Protein AF-A0A7C5TEC7-F1 (afdb_monomer)

Sequence (150 aa):
MAESILNLLLRRVKDVAAQNYIGIKTLFYAEVMDGYLMELANTTRVAAGSEHLIAFAIEHVAGKGMHGEQVGLGTIISAYLQNRDWRMVREALETVGAPTTADELGLSKEELIKALQIAHQMRNWYTILGDRGLSVGKAERLLRYTKIIG

Nearest PDB structures (foldseek):
  5fb3-assembly1_E  TM=8.834E-01  e=1.299E-08  Pyrobaculum calidifontis JCM 11548
  4rfl-assembly2_D  TM=8.929E-01  e=2.235E-08  Methanocaldococcus jannaschii DSM 2661
  4rfl-assembly1_B  TM=8.943E-01  e=2.348E-08  Methanocaldococcus jannaschii DSM 2661
  5fb3-assembly1_B  TM=8.834E-01  e=2.467E-08  Pyrobaculum calidifontis JCM 11548
  5fb3-assembly1_D  TM=8.919E-01  e=3.316E-08  Pyrobaculum calidifontis JCM 11548

pLDDT: mean 96.79, std 2.65, range [82.31, 98.75]

Solvent-accessible surface area (backbone atoms only — not comparable to full-atom values): 8034 Å² total; per-residue (Å²): 108,71,69,60,45,51,55,48,48,64,76,36,38,68,37,41,46,65,64,34,75,68,12,50,52,50,52,53,50,44,53,55,50,48,55,50,50,24,61,75,64,74,39,62,66,84,83,43,57,54,18,47,26,32,20,55,20,37,48,72,67,70,61,58,68,52,70,70,43,37,27,49,43,20,40,33,54,42,25,48,77,67,75,44,72,24,63,60,53,44,54,55,34,52,63,51,69,42,47,63,34,37,66,74,40,71,40,52,72,67,51,52,40,52,12,48,39,46,13,43,70,72,49,103,57,95,42,94,49,46,94,78,32,42,53,68,72,54,39,52,52,49,34,43,77,70,54,29,42,133

Foldseek 3Di:
DLVVLVVLCLVCLLVLLVVHPSNVVSVVVNVVVLVVVCVVVVHNVVVDALLQLLLLLLCVQPVFADSVLSSLLSQLLQCVLVVHPSVSSVVSCVSSVRDNACVSRVHDPVSSLRSQQCSCVSDVDDHSLHDRGDDSVRSSVSCVVSVNDD

Structure (mmCIF, N/CA/C/O backbone):
data_AF-A0A7C5TEC7-F1
#
_entry.id   AF-A0A7C5TEC7-F1
#
loop_
_atom_site.group_PDB
_atom_site.id
_atom_site.type_symbol
_atom_site.label_atom_id
_atom_site.label_alt_id
_atom_site.label_comp_id
_atom_site.label_asym_id
_atom_site.label_entity_id
_atom_site.label_seq_id
_atom_site.pdbx_PDB_ins_code
_atom_site.Cartn_x
_atom_site.Cartn_y
_atom_site.Cartn_z
_atom_site.occupancy
_atom_site.B_iso_or_equiv
_atom_site.auth_seq_id
_atom_site.auth_comp_id
_atom_site.auth_asym_id
_atom_site.auth_atom_id
_atom_site.pdbx_PDB_model_num
ATOM 1 N N . MET A 1 1 ? 15.093 10.775 -9.547 1.00 82.31 1 MET A N 1
ATOM 2 C CA . MET A 1 1 ? 15.569 9.377 -9.645 1.00 82.31 1 MET A CA 1
ATOM 3 C C . MET A 1 1 ? 14.467 8.398 -9.250 1.00 82.31 1 MET A C 1
ATOM 5 O O . MET A 1 1 ? 14.027 7.680 -10.133 1.00 82.31 1 MET A O 1
ATOM 9 N N . ALA A 1 2 ? 13.946 8.435 -8.014 1.00 86.50 2 ALA A N 1
ATOM 10 C CA . ALA A 1 2 ? 12.798 7.613 -7.584 1.00 86.50 2 ALA A CA 1
ATOM 11 C C . ALA A 1 2 ? 11.589 7.688 -8.543 1.00 86.50 2 ALA A C 1
ATOM 13 O O . ALA A 1 2 ? 11.127 6.671 -9.047 1.00 86.50 2 ALA A O 1
ATOM 14 N N . GLU A 1 3 ? 11.150 8.898 -8.906 1.00 91.25 3 GLU A N 1
ATOM 15 C CA . GLU A 1 3 ? 10.049 9.092 -9.866 1.00 91.25 3 GLU A CA 1
ATOM 16 C C . GLU A 1 3 ? 10.343 8.490 -11.252 1.00 91.25 3 GLU A C 1
ATOM 18 O O . GLU A 1 3 ? 9.468 7.928 -11.904 1.00 91.25 3 GLU A O 1
ATOM 23 N N . SER A 1 4 ? 11.595 8.552 -11.710 1.00 93.31 4 SER A N 1
ATOM 24 C CA . SER A 1 4 ? 12.001 7.969 -12.991 1.00 93.31 4 SER A CA 1
ATOM 25 C C . SER A 1 4 ? 11.899 6.440 -12.978 1.00 93.31 4 SER A C 1
ATOM 27 O O . SER A 1 4 ? 11.507 5.856 -13.989 1.00 93.31 4 SER A O 1
ATOM 29 N N . ILE A 1 5 ? 12.221 5.810 -11.842 1.00 94.12 5 ILE A N 1
ATOM 30 C CA . ILE A 1 5 ? 12.116 4.360 -11.625 1.00 94.12 5 ILE A CA 1
ATOM 31 C C . ILE A 1 5 ? 10.644 3.947 -11.563 1.00 94.12 5 ILE A C 1
ATOM 33 O O . ILE A 1 5 ? 10.245 3.030 -12.279 1.00 94.12 5 ILE A O 1
ATOM 37 N N . LEU A 1 6 ? 9.816 4.681 -10.814 1.00 93.94 6 LEU A N 1
ATOM 38 C CA . LEU A 1 6 ? 8.366 4.472 -10.790 1.00 93.94 6 LEU A CA 1
ATOM 39 C C . LEU A 1 6 ? 7.767 4.563 -12.202 1.00 93.94 6 LEU A C 1
ATOM 41 O O . LEU A 1 6 ? 7.061 3.663 -12.646 1.00 93.94 6 LEU A O 1
ATOM 45 N N . ASN A 1 7 ? 8.118 5.604 -12.959 1.00 96.19 7 ASN A N 1
ATOM 46 C CA . ASN A 1 7 ? 7.654 5.771 -14.335 1.00 96.19 7 ASN A CA 1
ATOM 47 C C . ASN A 1 7 ? 8.136 4.652 -15.271 1.00 96.19 7 ASN A C 1
ATOM 49 O O . ASN A 1 7 ? 7.497 4.392 -16.291 1.00 96.19 7 ASN A O 1
ATOM 53 N N . LEU A 1 8 ? 9.278 4.018 -14.995 1.00 96.75 8 LEU A N 1
ATOM 54 C CA . LEU A 1 8 ? 9.737 2.849 -15.747 1.00 96.75 8 LEU A CA 1
ATOM 55 C C . LEU A 1 8 ? 8.902 1.608 -15.401 1.00 96.75 8 LEU A C 1
ATOM 57 O O . LEU A 1 8 ? 8.485 0.906 -16.322 1.00 96.75 8 LEU A O 1
ATOM 61 N N . LEU A 1 9 ? 8.632 1.376 -14.111 1.00 96.38 9 LEU A N 1
ATOM 62 C CA . LEU A 1 9 ? 7.770 0.288 -13.639 1.00 96.38 9 LEU A CA 1
ATOM 63 C C . LEU A 1 9 ? 6.368 0.397 -14.242 1.00 96.38 9 LEU A C 1
ATOM 65 O O . LEU A 1 9 ? 5.899 -0.559 -14.850 1.00 96.38 9 LEU A O 1
ATOM 69 N N . LEU A 1 10 ? 5.746 1.578 -14.182 1.00 96.62 10 LEU A N 1
ATOM 70 C CA . LEU A 1 10 ? 4.414 1.812 -14.751 1.00 96.62 10 LEU A CA 1
ATOM 71 C C . LEU A 1 10 ? 4.386 1.597 -16.270 1.00 96.62 10 LEU A C 1
ATOM 73 O O . LEU A 1 10 ? 3.489 0.938 -16.789 1.00 96.62 10 LEU A O 1
ATOM 77 N N . ARG A 1 11 ? 5.406 2.073 -16.999 1.00 97.62 11 ARG A N 1
ATOM 78 C CA . ARG A 1 11 ? 5.521 1.836 -18.452 1.00 97.62 11 ARG A CA 1
ATOM 79 C C . ARG A 1 11 ? 5.675 0.359 -18.817 1.00 97.62 11 ARG A C 1
ATOM 81 O O . ARG A 1 11 ? 5.326 -0.016 -19.932 1.00 97.62 11 ARG A O 1
ATOM 88 N N . ARG A 1 12 ? 6.203 -0.460 -17.905 1.00 97.94 12 ARG A N 1
ATOM 89 C CA . ARG A 1 12 ? 6.464 -1.895 -18.096 1.00 97.94 12 ARG A CA 1
ATOM 90 C C . ARG A 1 12 ? 5.567 -2.782 -17.237 1.00 97.94 12 ARG A C 1
ATOM 92 O O . ARG A 1 12 ? 5.855 -3.963 -17.085 1.00 97.94 12 ARG A O 1
ATOM 99 N N . VAL A 1 13 ? 4.463 -2.255 -16.708 1.00 97.56 13 VAL A N 1
ATOM 100 C CA . VAL A 1 13 ? 3.596 -2.991 -15.772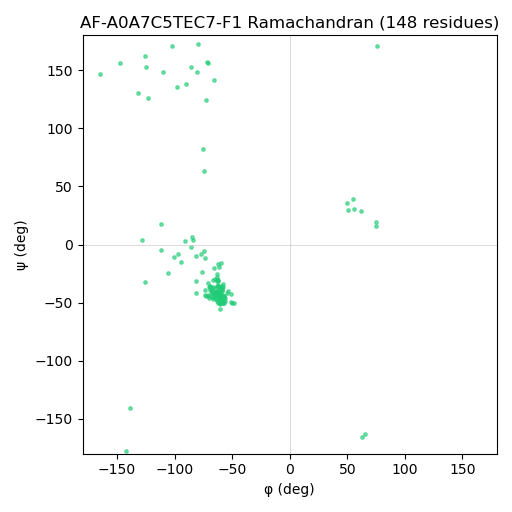 1.00 97.56 13 VAL A CA 1
ATOM 101 C C . VAL A 1 13 ? 3.072 -4.301 -16.373 1.00 97.56 13 VAL A C 1
ATOM 103 O O . VAL A 1 13 ? 3.001 -5.309 -15.683 1.00 97.56 13 VAL A O 1
ATOM 106 N N . LYS A 1 14 ? 2.810 -4.333 -17.688 1.00 98.06 14 LYS A N 1
ATOM 107 C CA . LYS A 1 14 ? 2.404 -5.554 -18.404 1.00 98.06 14 LYS A CA 1
ATOM 108 C C . LYS A 1 14 ? 3.531 -6.582 -18.520 1.00 98.06 14 LYS A C 1
ATOM 110 O O . LYS A 1 14 ? 3.264 -7.774 -18.434 1.00 98.06 14 LYS A O 1
ATOM 115 N N . ASP A 1 15 ? 4.776 -6.140 -18.692 1.00 98.50 15 ASP A N 1
ATOM 116 C CA . ASP A 1 15 ? 5.939 -7.035 -18.689 1.00 98.50 15 ASP A CA 1
ATOM 117 C C . ASP A 1 15 ? 6.181 -7.617 -17.295 1.00 98.50 15 ASP A C 1
ATOM 119 O O . ASP A 1 15 ? 6.505 -8.797 -17.164 1.00 98.50 15 ASP A O 1
ATOM 123 N N . VAL A 1 16 ? 5.998 -6.786 -16.260 1.00 97.88 16 VAL A N 1
ATOM 124 C CA . VAL A 1 16 ? 6.056 -7.194 -14.851 1.00 97.88 16 VAL A CA 1
ATOM 125 C C . VAL A 1 16 ? 4.981 -8.240 -14.559 1.00 97.88 16 VAL A C 1
ATOM 127 O O . VAL A 1 16 ? 5.313 -9.317 -14.071 1.00 97.88 16 VAL A O 1
ATOM 130 N N . ALA A 1 17 ? 3.728 -7.971 -14.935 1.00 97.75 17 ALA A N 1
ATOM 131 C CA . ALA A 1 17 ? 2.611 -8.902 -14.782 1.00 97.75 17 ALA A CA 1
ATOM 132 C C . ALA A 1 17 ? 2.843 -10.226 -15.530 1.00 97.75 17 ALA A C 1
ATOM 134 O O . ALA A 1 17 ? 2.548 -11.297 -15.011 1.00 97.75 17 ALA A O 1
ATOM 135 N N . ALA A 1 18 ? 3.424 -10.169 -16.732 1.00 97.94 18 ALA A N 1
ATOM 136 C CA . ALA A 1 18 ? 3.756 -11.352 -17.523 1.00 97.94 18 ALA A CA 1
ATOM 137 C C . ALA A 1 18 ? 4.974 -12.131 -16.995 1.00 97.94 18 ALA A C 1
ATOM 139 O O . ALA A 1 18 ? 5.306 -13.172 -17.562 1.00 97.94 18 ALA A O 1
ATOM 140 N N . GLN A 1 19 ? 5.675 -11.615 -15.975 1.00 97.38 19 GLN A N 1
ATOM 141 C CA . GLN A 1 19 ? 6.889 -12.206 -15.399 1.00 97.38 19 GLN A CA 1
ATOM 142 C C . GLN A 1 19 ? 7.950 -12.553 -16.456 1.00 97.38 19 GLN A C 1
ATOM 144 O O . GLN A 1 19 ? 8.738 -13.488 -16.310 1.00 97.38 19 GLN A O 1
ATOM 149 N N . ASN A 1 20 ? 7.976 -11.797 -17.554 1.00 98.44 20 ASN A N 1
ATOM 150 C CA . ASN A 1 20 ? 8.919 -12.032 -18.634 1.00 98.44 20 ASN A CA 1
ATOM 151 C C . ASN A 1 20 ? 10.296 -11.437 -18.278 1.00 98.44 20 ASN A C 1
ATOM 153 O O . ASN A 1 20 ? 10.458 -10.721 -17.286 1.00 98.44 20 ASN A O 1
ATOM 157 N N . TYR A 1 21 ? 11.308 -11.698 -19.109 1.00 98.44 21 TYR A N 1
ATOM 158 C CA . TYR A 1 21 ? 12.664 -11.188 -18.874 1.00 98.44 21 TYR A CA 1
ATOM 159 C C . TYR A 1 21 ? 12.711 -9.662 -18.673 1.00 98.44 21 TYR A C 1
ATOM 161 O O . TYR A 1 21 ? 13.444 -9.178 -17.811 1.00 98.44 21 TYR A O 1
ATOM 169 N N . ILE A 1 22 ? 11.924 -8.896 -19.439 1.00 98.38 22 ILE A N 1
ATOM 170 C CA . ILE A 1 22 ? 11.860 -7.434 -19.319 1.00 98.38 22 ILE A CA 1
ATOM 171 C C . ILE A 1 22 ? 11.258 -7.043 -17.967 1.00 98.38 22 ILE A C 1
ATOM 173 O O . ILE A 1 22 ? 11.811 -6.166 -17.301 1.00 98.38 22 ILE A O 1
ATOM 177 N N . GLY A 1 23 ? 10.178 -7.700 -17.545 1.00 98.25 23 GLY A N 1
ATOM 178 C CA . GLY A 1 23 ? 9.519 -7.476 -16.260 1.00 98.25 23 GLY A CA 1
ATOM 179 C C . GLY A 1 23 ? 10.446 -7.745 -15.083 1.00 98.25 23 GLY A C 1
ATOM 180 O O . GLY A 1 23 ? 10.711 -6.841 -14.290 1.00 98.25 23 GLY A O 1
ATOM 181 N N . ILE A 1 24 ? 11.028 -8.947 -15.030 1.00 98.25 24 ILE A N 1
ATOM 182 C CA . ILE A 1 24 ? 11.958 -9.358 -13.966 1.00 98.25 24 ILE A CA 1
ATOM 183 C C . ILE A 1 24 ? 13.173 -8.426 -13.918 1.00 98.25 24 ILE A C 1
ATOM 185 O O . ILE A 1 24 ? 13.537 -7.936 -12.851 1.00 98.25 24 ILE A O 1
ATOM 189 N N . LYS A 1 25 ? 13.778 -8.110 -15.073 1.00 98.38 25 LYS A N 1
ATOM 190 C CA . LYS A 1 25 ? 14.906 -7.168 -15.146 1.00 98.38 25 LYS A CA 1
ATOM 191 C C . LYS A 1 25 ? 14.526 -5.775 -14.644 1.00 98.38 25 LYS A C 1
ATOM 193 O O . LYS A 1 25 ? 15.355 -5.101 -14.040 1.00 98.38 25 LYS A O 1
ATOM 198 N N . THR A 1 26 ? 13.302 -5.328 -14.920 1.00 98.19 26 THR A N 1
ATOM 199 C CA . THR A 1 26 ? 12.820 -4.009 -14.494 1.00 98.19 26 THR A CA 1
ATOM 200 C C . THR A 1 26 ? 12.613 -3.957 -12.986 1.00 98.19 26 THR A C 1
ATOM 202 O O . THR A 1 26 ? 13.067 -2.997 -12.372 1.00 98.19 26 THR A O 1
ATOM 205 N N . LEU A 1 27 ? 12.009 -4.992 -12.391 1.00 97.00 27 LEU A N 1
ATOM 206 C CA . LEU A 1 27 ? 11.882 -5.110 -10.935 1.00 97.00 27 LEU A CA 1
ATOM 207 C C . LEU A 1 27 ? 13.253 -5.173 -10.259 1.00 97.00 27 LEU A C 1
ATOM 209 O O . LEU A 1 27 ? 13.527 -4.376 -9.372 1.00 97.00 27 LEU A O 1
ATOM 213 N N . PHE A 1 28 ? 14.150 -6.042 -10.733 1.00 97.88 28 PHE A N 1
ATOM 214 C CA . PHE A 1 28 ? 15.501 -6.149 -10.179 1.00 97.88 28 PHE A CA 1
ATOM 215 C C . PHE A 1 28 ? 16.251 -4.812 -10.229 1.00 97.88 28 PHE A C 1
ATOM 217 O O . PHE A 1 28 ? 16.879 -4.406 -9.256 1.00 97.88 28 PHE A O 1
ATOM 224 N N . TYR A 1 29 ? 16.163 -4.098 -11.356 1.00 97.38 29 TYR A N 1
ATOM 225 C CA . TYR A 1 29 ? 16.755 -2.769 -11.474 1.00 97.38 29 TYR A CA 1
ATOM 226 C C . TYR A 1 29 ? 16.126 -1.769 -10.495 1.00 97.38 29 TYR A C 1
ATOM 228 O O . TYR A 1 29 ? 16.856 -0.983 -9.899 1.00 97.38 29 TYR A O 1
ATOM 236 N N . ALA A 1 30 ? 14.803 -1.799 -10.309 1.00 96.69 30 ALA A N 1
ATOM 237 C CA . ALA A 1 30 ? 14.125 -0.930 -9.352 1.00 96.69 30 ALA A CA 1
ATOM 238 C C . ALA A 1 30 ? 14.610 -1.174 -7.913 1.00 96.69 30 ALA A C 1
ATOM 240 O O . ALA A 1 30 ? 14.983 -0.211 -7.254 1.00 96.69 30 ALA A O 1
ATOM 241 N N . GLU A 1 31 ? 14.709 -2.434 -7.480 1.00 95.81 31 GLU A N 1
ATOM 242 C CA . GLU A 1 31 ? 15.196 -2.815 -6.142 1.00 95.81 31 GLU A CA 1
ATOM 243 C C . GLU A 1 31 ? 16.657 -2.402 -5.905 1.00 95.81 31 GLU A C 1
ATOM 245 O O . GLU A 1 31 ? 16.998 -1.821 -4.875 1.00 95.81 31 GLU A O 1
ATOM 250 N N . VAL A 1 32 ? 17.541 -2.633 -6.885 1.00 97.19 32 VAL A N 1
ATOM 251 C CA . VAL A 1 32 ? 18.948 -2.200 -6.792 1.00 97.19 32 VAL A CA 1
ATOM 252 C C . VAL A 1 32 ? 19.043 -0.680 -6.664 1.00 97.19 32 VAL A C 1
ATOM 254 O O . VAL A 1 32 ? 19.838 -0.165 -5.875 1.00 97.19 32 VAL A O 1
ATOM 257 N N . MET A 1 33 ? 18.238 0.051 -7.436 1.00 96.31 33 MET A N 1
ATOM 258 C CA . MET A 1 33 ? 18.228 1.507 -7.378 1.00 96.31 33 MET A CA 1
ATOM 259 C C . MET A 1 33 ? 17.611 2.040 -6.084 1.00 96.31 33 MET A C 1
ATOM 261 O O . MET A 1 33 ? 18.061 3.079 -5.605 1.00 96.31 33 MET A O 1
ATOM 265 N N . ASP A 1 34 ? 16.622 1.354 -5.513 1.00 95.06 34 ASP A N 1
ATOM 266 C CA . ASP A 1 34 ? 16.053 1.699 -4.211 1.00 95.06 34 ASP A CA 1
ATOM 267 C C . ASP A 1 34 ? 17.104 1.570 -3.099 1.00 95.06 34 ASP A C 1
ATOM 269 O O . ASP A 1 34 ? 17.361 2.527 -2.365 1.00 95.06 34 ASP A O 1
ATOM 273 N N . GLY A 1 35 ? 17.839 0.452 -3.074 1.00 96.31 35 GLY A N 1
ATOM 274 C CA . GLY A 1 35 ? 18.982 0.260 -2.177 1.00 96.31 35 GLY A CA 1
ATOM 275 C C . GLY A 1 35 ? 20.057 1.339 -2.338 1.00 96.31 35 GLY A C 1
ATOM 276 O O . GLY A 1 35 ? 20.535 1.905 -1.354 1.00 96.31 35 GLY A O 1
ATOM 277 N N . TYR A 1 36 ? 20.394 1.687 -3.582 1.00 96.56 36 TYR A N 1
ATOM 278 C CA . TYR A 1 36 ? 21.344 2.761 -3.874 1.00 96.56 36 TYR A CA 1
ATOM 279 C C . TYR A 1 36 ? 20.855 4.134 -3.384 1.00 96.56 36 TYR A C 1
ATOM 281 O O . TYR A 1 36 ? 21.636 4.916 -2.843 1.00 96.56 36 TYR A O 1
ATOM 289 N N . LEU A 1 37 ? 19.562 4.435 -3.540 1.00 95.06 37 LEU A N 1
ATOM 290 C CA . LEU A 1 37 ? 18.966 5.678 -3.051 1.00 95.06 37 LEU A CA 1
ATOM 291 C C . LEU A 1 37 ? 18.980 5.761 -1.526 1.00 95.06 37 LEU A C 1
ATOM 293 O O . LEU A 1 37 ? 19.278 6.829 -0.990 1.00 95.06 37 LEU A O 1
ATOM 297 N N . MET A 1 38 ? 18.682 4.660 -0.834 1.00 96.31 38 MET A N 1
ATOM 298 C CA . MET A 1 38 ? 18.751 4.602 0.627 1.00 96.31 38 MET A CA 1
ATOM 299 C C . MET A 1 38 ? 20.171 4.844 1.143 1.00 96.31 38 MET A C 1
ATOM 301 O O . MET A 1 38 ? 20.340 5.611 2.093 1.00 96.31 38 MET A O 1
ATOM 305 N N . GLU A 1 39 ? 21.178 4.253 0.493 1.00 97.25 39 GLU A N 1
ATOM 306 C CA . GLU A 1 39 ? 22.593 4.476 0.817 1.00 97.25 39 GLU A CA 1
ATOM 307 C C . GLU A 1 39 ? 22.984 5.945 0.610 1.00 97.25 39 GLU A C 1
ATOM 309 O O . GLU A 1 39 ? 23.501 6.591 1.520 1.00 97.25 39 GLU A O 1
ATOM 314 N N . LEU A 1 40 ? 22.659 6.522 -0.554 1.00 96.38 40 LEU A N 1
ATOM 315 C CA . LEU A 1 40 ? 22.940 7.932 -0.845 1.00 96.38 40 LEU A CA 1
ATOM 316 C C . LEU A 1 40 ? 22.270 8.892 0.144 1.00 96.38 40 LEU A C 1
ATOM 318 O O . LEU A 1 40 ? 22.841 9.925 0.493 1.00 96.38 40 LEU A O 1
ATOM 322 N N . ALA A 1 41 ? 21.046 8.578 0.564 1.00 95.38 41 ALA A N 1
ATOM 323 C CA . ALA A 1 41 ? 20.296 9.398 1.505 1.00 95.38 41 ALA A CA 1
ATOM 324 C C . ALA A 1 41 ? 20.701 9.154 2.968 1.00 95.38 41 ALA A C 1
ATOM 326 O O . ALA A 1 41 ? 20.262 9.902 3.845 1.00 95.38 41 ALA A O 1
ATOM 327 N N . ASN A 1 42 ? 21.500 8.115 3.240 1.00 96.56 42 ASN A N 1
ATOM 328 C CA . ASN A 1 42 ? 21.820 7.619 4.577 1.00 96.56 42 ASN A CA 1
ATOM 329 C C . ASN A 1 42 ? 20.560 7.410 5.445 1.00 96.56 42 ASN A C 1
ATOM 331 O O . ASN A 1 42 ? 20.520 7.713 6.640 1.00 96.56 42 ASN A O 1
ATOM 335 N N . THR A 1 43 ? 19.468 6.970 4.816 1.00 94.69 43 THR A N 1
ATOM 336 C CA . THR A 1 43 ? 18.187 6.734 5.482 1.00 94.69 43 THR A CA 1
ATOM 337 C C . THR A 1 43 ? 17.258 5.901 4.609 1.00 94.69 43 THR A C 1
ATOM 339 O O . THR A 1 43 ? 17.201 6.064 3.395 1.00 94.69 43 THR A O 1
ATOM 342 N N . THR A 1 44 ? 16.431 5.072 5.241 1.00 94.31 44 THR A N 1
ATOM 343 C CA . THR A 1 44 ? 15.366 4.318 4.558 1.00 94.31 44 THR A CA 1
ATOM 344 C C . THR A 1 44 ? 14.144 5.179 4.226 1.00 94.31 44 THR A C 1
ATOM 346 O O . THR A 1 44 ? 13.253 4.743 3.505 1.00 94.31 44 THR A O 1
ATOM 349 N N . ARG A 1 45 ? 14.090 6.431 4.708 1.00 94.31 45 ARG A N 1
ATOM 350 C CA . ARG A 1 45 ? 12.952 7.351 4.508 1.00 94.31 45 ARG A CA 1
ATOM 351 C C . ARG A 1 45 ? 12.657 7.696 3.051 1.00 94.31 45 ARG A C 1
ATOM 353 O O . ARG A 1 45 ? 11.565 8.175 2.766 1.00 94.31 45 ARG A O 1
ATOM 360 N N . VAL A 1 46 ? 13.617 7.498 2.151 1.00 93.06 46 VAL A N 1
ATOM 361 C CA . VAL A 1 46 ? 13.422 7.721 0.710 1.00 93.06 46 VAL A CA 1
ATOM 362 C C . VAL A 1 46 ? 12.618 6.607 0.038 1.00 93.06 46 VAL A C 1
ATOM 364 O O . VAL A 1 46 ? 11.981 6.875 -0.976 1.00 93.06 46 VAL A O 1
ATOM 367 N N . ALA A 1 47 ? 12.619 5.409 0.628 1.00 93.31 47 ALA A N 1
ATOM 368 C CA . ALA A 1 47 ? 11.910 4.223 0.152 1.00 93.31 47 ALA A CA 1
ATOM 369 C C . ALA A 1 47 ? 10.658 3.908 0.992 1.00 93.31 47 ALA A C 1
ATOM 371 O O . ALA A 1 47 ? 9.720 3.282 0.506 1.00 93.31 47 ALA A O 1
ATOM 372 N N . ALA A 1 48 ? 10.633 4.359 2.254 1.00 96.69 48 ALA A N 1
ATOM 373 C CA . ALA A 1 48 ? 9.605 4.000 3.223 1.00 96.69 48 ALA A CA 1
ATOM 374 C C . ALA A 1 48 ? 9.008 5.201 3.981 1.00 96.69 48 ALA A C 1
ATOM 376 O O . ALA A 1 48 ? 9.693 6.023 4.599 1.00 96.69 48 ALA A O 1
ATOM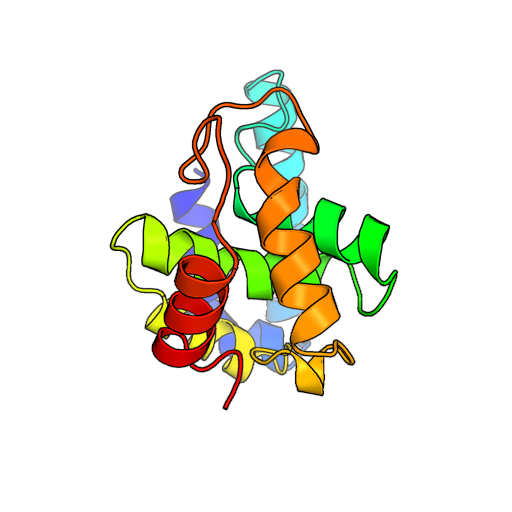 377 N N . GLY A 1 49 ? 7.682 5.240 4.002 1.00 97.75 49 GLY A N 1
ATOM 378 C CA . GLY A 1 49 ? 6.826 6.241 4.615 1.00 97.75 49 GLY A CA 1
ATOM 379 C C . GLY A 1 49 ? 5.623 5.612 5.320 1.00 97.75 49 GLY A C 1
ATOM 380 O O . GLY A 1 49 ? 5.742 4.605 6.015 1.00 97.75 49 GLY A O 1
ATOM 381 N N . SER A 1 50 ? 4.458 6.256 5.208 1.00 98.19 50 SER A N 1
ATOM 382 C CA . SER A 1 50 ? 3.220 5.814 5.877 1.00 98.19 50 SER A CA 1
ATOM 383 C C . SER A 1 50 ? 2.743 4.434 5.431 1.00 98.19 50 SER A C 1
ATOM 385 O O . SER A 1 50 ? 2.209 3.693 6.245 1.00 98.19 50 SER A O 1
ATOM 387 N N . GLU A 1 51 ? 2.940 4.092 4.165 1.00 98.56 51 GLU A N 1
ATOM 388 C CA . GLU A 1 51 ? 2.552 2.818 3.567 1.00 98.56 51 GLU A CA 1
ATOM 389 C C . GLU A 1 51 ? 3.311 1.645 4.198 1.00 98.56 51 GLU A C 1
ATOM 391 O O . GLU A 1 51 ? 2.694 0.648 4.567 1.00 98.56 51 GLU A O 1
ATOM 396 N N . HIS A 1 52 ? 4.609 1.813 4.466 1.00 98.62 52 HIS A N 1
ATOM 397 C CA . HIS A 1 52 ? 5.396 0.834 5.216 1.00 98.62 52 HIS A CA 1
ATOM 398 C C . HIS A 1 52 ? 5.004 0.765 6.695 1.00 98.62 52 HIS A C 1
ATOM 400 O O . HIS A 1 52 ? 4.976 -0.318 7.269 1.00 98.62 52 HIS A O 1
ATOM 406 N N . LEU A 1 53 ? 4.653 1.892 7.329 1.00 98.56 53 LEU A N 1
ATOM 407 C CA . LEU A 1 53 ? 4.138 1.860 8.704 1.00 98.56 53 LEU A CA 1
ATOM 408 C C . LEU A 1 53 ? 2.811 1.091 8.805 1.00 98.56 53 LEU A C 1
ATOM 410 O O . LEU A 1 53 ? 2.577 0.401 9.795 1.00 98.56 53 LEU A O 1
ATOM 414 N N . ILE A 1 54 ? 1.952 1.194 7.787 1.00 98.44 54 ILE A N 1
ATOM 415 C CA . ILE A 1 54 ? 0.724 0.397 7.693 1.00 98.44 54 ILE A CA 1
ATOM 416 C C . ILE A 1 54 ? 1.073 -1.084 7.520 1.00 98.44 54 ILE A C 1
ATOM 418 O O . ILE A 1 54 ? 0.504 -1.906 8.234 1.00 98.44 54 ILE A O 1
ATOM 422 N N . ALA A 1 55 ? 2.030 -1.420 6.650 1.00 98.56 55 ALA A N 1
ATOM 423 C CA . ALA A 1 55 ? 2.482 -2.798 6.465 1.00 98.56 55 ALA A CA 1
ATOM 424 C C . ALA A 1 55 ? 3.016 -3.413 7.769 1.00 98.56 55 ALA A C 1
ATOM 426 O O . ALA A 1 55 ? 2.503 -4.439 8.202 1.00 98.56 55 ALA A O 1
ATOM 427 N N . PHE A 1 56 ? 3.925 -2.734 8.477 1.00 98.50 56 PHE A N 1
ATOM 428 C CA . PHE A 1 56 ? 4.431 -3.202 9.777 1.00 98.50 56 PHE A CA 1
ATOM 429 C C . PHE A 1 56 ? 3.316 -3.397 10.812 1.00 98.50 56 PHE A C 1
ATOM 431 O O . PHE A 1 56 ? 3.358 -4.331 11.610 1.00 98.50 56 PHE A O 1
ATOM 438 N N . ALA A 1 57 ? 2.292 -2.540 10.802 1.00 98.31 57 ALA A N 1
ATOM 439 C CA . ALA A 1 57 ? 1.148 -2.712 11.686 1.00 98.31 57 ALA A CA 1
ATOM 440 C C . ALA A 1 57 ? 0.282 -3.920 11.300 1.00 98.31 57 ALA A C 1
ATOM 442 O O . ALA A 1 57 ? -0.216 -4.606 12.190 1.00 98.31 57 ALA A O 1
ATOM 443 N N . ILE A 1 58 ? 0.113 -4.203 10.005 1.00 98.31 58 ILE A N 1
ATOM 444 C CA . ILE A 1 58 ? -0.575 -5.410 9.524 1.00 98.31 58 ILE A CA 1
ATOM 445 C C . ILE A 1 58 ? 0.212 -6.666 9.926 1.00 98.31 58 ILE A C 1
ATOM 447 O O . ILE A 1 58 ? -0.378 -7.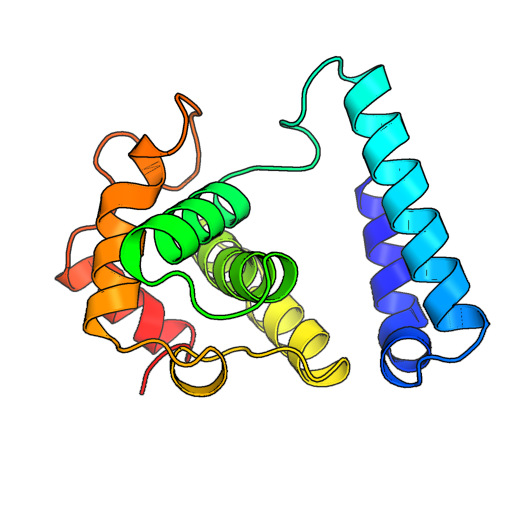600 10.471 1.00 98.31 58 ILE A O 1
ATOM 451 N N . GLU A 1 59 ? 1.533 -6.673 9.732 1.00 97.75 59 GLU A N 1
ATOM 452 C CA . GLU A 1 59 ? 2.419 -7.759 10.177 1.00 97.75 59 GLU A CA 1
ATOM 453 C C . GLU A 1 59 ? 2.283 -8.000 11.679 1.00 97.75 59 GLU A C 1
ATOM 455 O O . GLU A 1 59 ? 2.122 -9.136 12.114 1.00 97.75 59 GLU A O 1
ATOM 460 N N . HIS A 1 60 ? 2.289 -6.925 12.469 1.00 98.12 60 HIS A N 1
ATOM 461 C CA . HIS A 1 60 ? 2.180 -7.004 13.919 1.00 98.12 60 HIS A CA 1
ATOM 462 C C . HIS A 1 60 ? 0.813 -7.511 14.398 1.00 98.12 60 HIS A C 1
ATOM 464 O O . HIS A 1 60 ? 0.743 -8.261 15.368 1.00 98.12 60 HIS A O 1
ATOM 470 N N . VAL A 1 61 ? -0.279 -7.082 13.756 1.00 98.00 61 VAL A N 1
ATOM 471 C CA . VAL A 1 61 ? -1.646 -7.420 14.182 1.00 98.00 61 VAL A CA 1
ATOM 472 C C . VAL A 1 61 ? -2.076 -8.804 13.703 1.00 98.00 61 VAL A C 1
ATOM 474 O O . VAL A 1 61 ? -2.728 -9.519 14.460 1.00 98.00 61 VAL A O 1
ATOM 477 N N . ALA A 1 62 ? -1.752 -9.166 12.462 1.00 95.44 62 ALA A N 1
ATOM 478 C CA . ALA A 1 62 ? -2.293 -10.359 11.813 1.00 95.44 62 ALA A CA 1
ATOM 479 C C . ALA A 1 62 ? -1.217 -11.311 11.274 1.00 95.44 62 ALA A C 1
ATOM 481 O O . ALA A 1 62 ? -1.448 -12.518 11.247 1.00 95.44 62 ALA A O 1
ATOM 482 N N . GLY A 1 63 ? -0.066 -10.797 10.825 1.00 90.19 63 GLY A N 1
ATOM 483 C CA . GLY A 1 63 ? 0.996 -11.622 10.233 1.00 90.19 63 GLY A CA 1
ATOM 484 C C . GLY A 1 63 ? 0.575 -12.354 8.949 1.00 90.19 63 GLY A C 1
ATOM 485 O O . GLY A 1 63 ? 1.073 -13.444 8.680 1.00 90.19 63 GLY A O 1
ATOM 486 N N . LYS A 1 64 ? -0.371 -11.789 8.183 1.00 90.19 64 LYS A N 1
ATOM 487 C CA . LYS A 1 64 ? -0.927 -12.377 6.950 1.00 90.19 64 LYS A CA 1
ATOM 488 C C . LYS A 1 64 ? -0.485 -11.606 5.707 1.00 90.19 64 LYS A C 1
ATOM 490 O O . LYS A 1 64 ? -0.340 -10.385 5.764 1.00 90.19 64 LYS A O 1
ATOM 495 N N . GLY A 1 65 ? -0.341 -12.316 4.589 1.00 93.94 65 GLY A N 1
ATOM 496 C CA . GLY A 1 65 ? 0.146 -11.763 3.323 1.00 93.94 65 GLY A CA 1
ATOM 497 C C . GLY A 1 65 ? 1.660 -11.540 3.308 1.00 93.94 65 GLY A C 1
ATOM 498 O O . GLY A 1 65 ? 2.343 -11.659 4.327 1.00 93.94 65 GLY A O 1
ATOM 499 N N . MET A 1 66 ? 2.189 -11.230 2.131 1.00 97.12 66 MET A N 1
ATOM 500 C CA . MET A 1 66 ? 3.594 -10.884 1.926 1.00 97.12 66 MET A CA 1
ATOM 501 C C . MET A 1 66 ? 3.826 -9.392 2.187 1.00 97.12 66 MET A C 1
ATOM 503 O O . MET A 1 66 ? 2.946 -8.566 1.947 1.00 97.12 66 MET A O 1
ATOM 507 N N . HIS A 1 67 ? 5.044 -9.020 2.594 1.00 97.44 67 HIS A N 1
ATOM 508 C CA . HIS A 1 67 ? 5.395 -7.623 2.886 1.00 97.44 67 HIS A CA 1
ATOM 509 C C . HIS A 1 67 ? 5.009 -6.659 1.748 1.00 97.44 67 HIS A C 1
ATOM 511 O O . HIS A 1 67 ? 4.321 -5.665 1.967 1.00 97.44 67 HIS A O 1
ATOM 517 N N . GLY A 1 68 ? 5.375 -6.988 0.503 1.00 97.38 68 GLY A N 1
ATOM 518 C CA . GLY A 1 68 ? 5.053 -6.157 -0.664 1.00 97.38 68 GLY A CA 1
ATOM 519 C C . GLY A 1 68 ? 3.549 -5.997 -0.924 1.00 97.38 68 GLY A C 1
ATOM 520 O O . GLY A 1 68 ? 3.114 -4.939 -1.370 1.00 97.38 68 GLY A O 1
ATOM 521 N N . GLU A 1 69 ? 2.739 -7.004 -0.592 1.00 98.25 69 GLU A N 1
ATOM 522 C CA . GLU A 1 69 ? 1.278 -6.949 -0.722 1.00 98.25 69 GLU A CA 1
ATOM 523 C C . GLU A 1 69 ? 0.666 -6.004 0.322 1.00 98.25 69 GLU A C 1
ATOM 525 O O . GLU A 1 69 ? -0.170 -5.156 0.001 1.00 98.25 69 GLU A O 1
ATOM 530 N N . GLN A 1 70 ? 1.143 -6.088 1.565 1.00 98.56 70 GLN A N 1
ATOM 531 C CA . GLN A 1 70 ? 0.738 -5.198 2.653 1.00 98.56 70 GLN A CA 1
ATOM 532 C C . GLN A 1 70 ? 1.153 -3.747 2.369 1.00 98.56 70 GLN A C 1
ATOM 534 O O . GLN A 1 70 ? 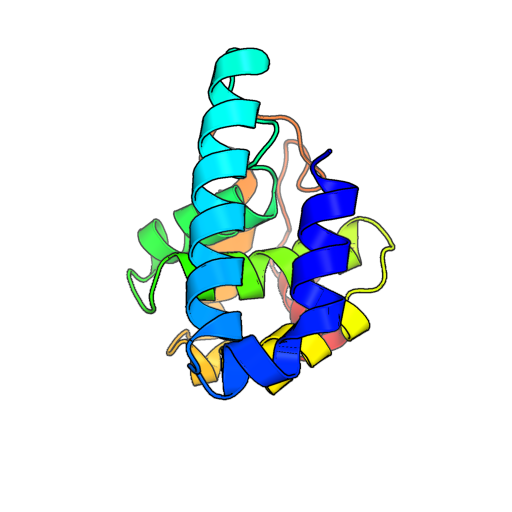0.360 -2.825 2.575 1.00 98.56 70 GLN A O 1
ATOM 539 N N . VAL A 1 71 ? 2.374 -3.538 1.857 1.00 98.56 71 VAL A N 1
ATOM 540 C CA . VAL A 1 71 ? 2.865 -2.224 1.415 1.00 98.56 71 VAL A CA 1
ATOM 541 C C . VAL A 1 71 ? 2.026 -1.703 0.248 1.00 98.56 71 VAL A C 1
ATOM 543 O O . VAL A 1 71 ? 1.670 -0.525 0.242 1.00 98.56 71 VAL A O 1
ATOM 546 N N . GLY A 1 72 ? 1.636 -2.555 -0.704 1.00 98.31 72 GLY A N 1
ATOM 547 C CA . GLY A 1 72 ? 0.723 -2.199 -1.794 1.00 98.31 72 GLY A CA 1
ATOM 548 C C . GLY A 1 72 ? -0.616 -1.665 -1.274 1.00 98.31 72 GLY A C 1
ATOM 549 O O . GLY A 1 72 ? -1.023 -0.553 -1.625 1.00 98.31 72 GLY A O 1
ATOM 550 N N . LEU A 1 73 ? -1.251 -2.393 -0.350 1.00 98.25 73 LEU A N 1
ATOM 551 C CA . LEU A 1 73 ? -2.495 -1.959 0.293 1.00 98.25 73 LEU A CA 1
ATOM 552 C C . LEU A 1 73 ? -2.308 -0.651 1.082 1.00 98.25 73 LEU A C 1
ATOM 554 O O . LEU A 1 73 ? -3.111 0.280 0.965 1.00 98.25 73 LEU A O 1
ATOM 558 N N . GLY A 1 74 ? -1.209 -0.545 1.834 1.00 98.44 74 GLY A N 1
ATOM 559 C CA . GLY A 1 74 ? -0.804 0.674 2.532 1.00 98.44 74 GLY A CA 1
ATOM 560 C C . GLY A 1 74 ? -0.604 1.858 1.583 1.00 98.44 74 GLY A C 1
ATOM 561 O O . GLY A 1 74 ? -0.977 2.979 1.921 1.00 98.44 74 GLY A O 1
ATOM 562 N N . THR A 1 75 ? -0.101 1.622 0.370 1.00 98.69 75 THR A N 1
ATOM 563 C CA . THR A 1 75 ? 0.150 2.663 -0.637 1.00 98.69 75 THR A CA 1
ATOM 564 C C . THR A 1 75 ? -1.157 3.237 -1.178 1.00 98.69 75 THR A C 1
ATOM 566 O O . THR A 1 75 ? -1.266 4.456 -1.316 1.00 98.69 75 THR A O 1
ATOM 569 N N . ILE A 1 76 ? -2.186 2.408 -1.401 1.00 98.75 76 ILE A N 1
ATOM 570 C CA . ILE A 1 76 ? -3.536 2.882 -1.764 1.00 98.75 76 ILE A CA 1
ATOM 571 C C . ILE A 1 76 ? -4.076 3.828 -0.677 1.00 98.75 76 ILE A C 1
ATOM 573 O O . ILE A 1 76 ? -4.556 4.927 -0.970 1.00 98.75 76 ILE A O 1
ATOM 577 N N . ILE A 1 77 ? -3.966 3.416 0.590 1.00 98.44 77 ILE A N 1
ATOM 578 C CA . ILE A 1 77 ? -4.439 4.182 1.753 1.00 98.44 77 ILE A CA 1
ATOM 579 C C . ILE A 1 77 ? -3.685 5.508 1.879 1.00 98.44 77 ILE A C 1
ATOM 581 O O . ILE A 1 77 ? -4.297 6.572 2.017 1.00 98.44 77 ILE A O 1
ATOM 585 N N . SER A 1 78 ? -2.358 5.457 1.805 1.00 98.44 78 SER A N 1
ATOM 586 C CA . SER A 1 78 ? -1.489 6.625 1.901 1.00 98.44 78 SER A CA 1
ATOM 587 C C . SER A 1 78 ? -1.716 7.606 0.758 1.00 98.44 78 SER A C 1
ATOM 589 O O . SER A 1 78 ? -1.832 8.804 1.016 1.00 98.44 78 SER A O 1
ATOM 591 N N . ALA A 1 79 ? -1.858 7.123 -0.480 1.00 98.50 79 ALA A N 1
ATOM 592 C CA . ALA A 1 79 ? -2.177 7.962 -1.630 1.00 98.50 79 ALA A CA 1
ATOM 593 C C . ALA A 1 79 ? -3.514 8.692 -1.433 1.00 98.50 79 ALA A C 1
ATOM 595 O O . ALA A 1 79 ? -3.585 9.900 -1.656 1.00 98.50 79 ALA A O 1
ATOM 596 N N . TYR A 1 80 ? -4.549 8.003 -0.936 1.00 98.50 80 TYR A N 1
ATOM 597 C CA . TYR A 1 80 ? -5.838 8.632 -0.634 1.00 98.50 80 TYR A CA 1
ATOM 598 C C . TYR A 1 80 ? -5.706 9.736 0.425 1.00 98.50 80 TYR A C 1
ATOM 600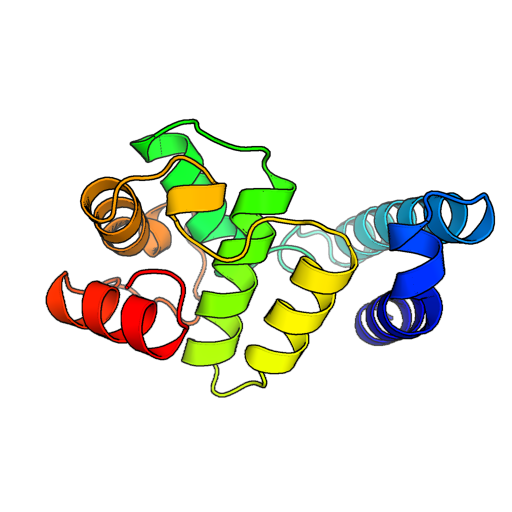 O O . TYR A 1 80 ? -6.166 10.857 0.210 1.00 98.50 80 TYR A O 1
ATOM 608 N N . LEU A 1 81 ? -5.039 9.455 1.550 1.00 98.00 81 LEU A N 1
ATOM 609 C CA . LEU A 1 81 ? -4.847 10.433 2.630 1.00 98.00 81 LEU A CA 1
ATOM 610 C C . LEU A 1 81 ? -4.030 11.654 2.191 1.00 98.00 81 LEU A C 1
ATOM 612 O O . LEU A 1 81 ? -4.252 12.756 2.687 1.00 98.00 81 LEU A O 1
ATOM 616 N N . GLN A 1 82 ? -3.099 11.464 1.259 1.00 97.81 82 GLN A N 1
ATOM 617 C CA . GLN A 1 82 ? -2.280 12.530 0.683 1.00 97.81 82 GLN A CA 1
ATOM 618 C C . GLN A 1 82 ? -2.964 13.260 -0.485 1.00 97.81 82 GLN A C 1
ATOM 620 O O . GLN A 1 82 ? -2.324 14.088 -1.135 1.00 97.81 82 GLN A O 1
ATOM 625 N N . ASN A 1 83 ? -4.239 12.967 -0.769 1.00 97.88 83 ASN A N 1
ATOM 626 C CA . ASN A 1 83 ? -4.989 13.523 -1.898 1.00 97.88 83 ASN A CA 1
ATOM 627 C C . ASN A 1 83 ? -4.292 13.289 -3.257 1.00 97.88 83 ASN A C 1
ATOM 629 O O . ASN A 1 83 ? -4.245 14.164 -4.122 1.00 97.88 83 ASN A O 1
ATOM 633 N N . ARG A 1 84 ? -3.700 12.101 -3.420 1.00 97.62 84 ARG A N 1
ATOM 634 C CA . ARG A 1 84 ? -3.082 11.603 -4.655 1.00 97.62 84 ARG A CA 1
ATOM 635 C C . ARG A 1 84 ? -4.009 10.603 -5.344 1.00 97.62 84 ARG A C 1
ATOM 637 O O . ARG A 1 84 ? -5.024 10.172 -4.792 1.00 97.62 84 ARG A O 1
ATOM 644 N N . ASP A 1 85 ? -3.650 10.225 -6.565 1.00 97.50 85 ASP A N 1
ATOM 645 C CA . ASP A 1 85 ? -4.422 9.270 -7.352 1.00 97.50 85 ASP A CA 1
ATOM 646 C C . ASP A 1 85 ? -4.224 7.827 -6.859 1.00 97.50 85 ASP A C 1
ATOM 648 O O . ASP A 1 85 ? -3.429 7.051 -7.385 1.00 97.50 85 ASP A O 1
ATOM 652 N N . TRP A 1 86 ? -4.969 7.463 -5.818 1.00 98.50 86 TRP A N 1
ATOM 653 C CA . TRP A 1 86 ? -5.000 6.102 -5.285 1.00 98.50 86 TRP A CA 1
ATOM 654 C C . TRP A 1 86 ? -5.600 5.086 -6.267 1.00 98.50 86 TRP A C 1
ATOM 656 O O . TRP A 1 86 ? -5.356 3.889 -6.118 1.00 98.50 86 TRP A O 1
ATOM 666 N N . ARG A 1 87 ? -6.381 5.534 -7.265 1.00 98.44 87 ARG A N 1
ATOM 667 C CA . ARG A 1 87 ? -6.979 4.640 -8.266 1.00 98.44 87 ARG A CA 1
ATOM 668 C C . ARG A 1 87 ? -5.920 4.147 -9.239 1.00 98.44 87 ARG A C 1
ATOM 670 O O . ARG A 1 87 ? -5.917 2.963 -9.536 1.00 98.44 87 ARG A O 1
ATOM 677 N N . MET A 1 88 ? -4.984 5.013 -9.633 1.00 97.56 88 MET A N 1
ATOM 678 C CA . MET A 1 88 ? -3.812 4.615 -10.420 1.00 97.56 88 MET A CA 1
ATOM 679 C C . MET A 1 88 ? -2.969 3.554 -9.695 1.00 97.56 88 MET A C 1
ATOM 681 O O . MET A 1 88 ? -2.561 2.569 -10.304 1.00 97.56 88 MET A O 1
ATOM 685 N N . VAL A 1 89 ? -2.736 3.721 -8.385 1.00 98.19 89 VAL A N 1
ATOM 686 C CA . VAL A 1 89 ? -2.013 2.721 -7.573 1.00 98.19 89 VAL A CA 1
ATOM 687 C C . VAL A 1 89 ? -2.761 1.391 -7.576 1.00 98.19 89 VAL A C 1
ATOM 689 O O . VAL A 1 89 ? -2.165 0.345 -7.822 1.00 98.19 89 VAL A O 1
ATOM 692 N N . ARG A 1 90 ? -4.075 1.438 -7.331 1.00 98.50 90 ARG A N 1
ATOM 693 C CA . ARG A 1 90 ? -4.931 0.253 -7.325 1.00 98.50 90 ARG A CA 1
ATOM 694 C C . ARG A 1 90 ? -4.906 -0.476 -8.670 1.00 98.50 90 ARG A C 1
ATOM 696 O O . ARG A 1 90 ? -4.672 -1.675 -8.685 1.00 98.50 90 ARG A O 1
ATOM 703 N N . GLU A 1 91 ? -5.079 0.243 -9.775 1.00 98.31 91 GLU A N 1
ATOM 704 C CA . GLU A 1 91 ? -5.060 -0.323 -11.129 1.00 98.31 91 GLU A CA 1
ATOM 705 C C . GLU A 1 91 ? -3.711 -0.985 -11.450 1.00 98.31 91 GLU A C 1
ATOM 707 O O . GLU A 1 91 ? -3.671 -2.070 -12.031 1.00 98.31 91 GLU A O 1
ATOM 712 N N . ALA A 1 92 ? -2.596 -0.373 -11.038 1.00 98.12 92 ALA A N 1
ATOM 713 C CA . ALA A 1 92 ? -1.270 -0.956 -11.226 1.00 98.12 92 ALA A CA 1
ATOM 714 C C . ALA A 1 92 ? -1.094 -2.267 -10.438 1.00 98.12 92 ALA A C 1
ATOM 716 O O . ALA A 1 92 ? -0.545 -3.225 -10.982 1.00 98.12 92 ALA A O 1
ATOM 717 N N . LEU A 1 93 ? -1.584 -2.324 -9.193 1.00 98.38 93 LEU A N 1
ATOM 718 C CA . LEU A 1 93 ? -1.562 -3.532 -8.358 1.00 98.38 93 LEU A CA 1
ATOM 719 C C . LEU A 1 93 ? -2.465 -4.635 -8.929 1.00 98.38 93 LEU A C 1
ATOM 721 O O . LEU A 1 93 ? -2.011 -5.766 -9.092 1.00 98.38 93 LEU A O 1
ATOM 725 N N . GLU A 1 94 ? -3.696 -4.297 -9.321 1.00 98.38 94 GLU A N 1
ATOM 726 C CA . GLU A 1 94 ? -4.628 -5.226 -9.977 1.00 98.38 94 GLU A CA 1
ATOM 727 C C . GLU A 1 94 ? -4.028 -5.778 -11.283 1.00 98.38 94 GLU A C 1
ATOM 729 O O . GLU A 1 94 ? -4.117 -6.975 -11.550 1.00 98.38 94 GLU A O 1
ATOM 734 N N . THR A 1 95 ? -3.337 -4.939 -12.066 1.00 98.31 95 THR A N 1
ATOM 735 C CA . THR A 1 95 ? -2.680 -5.353 -13.320 1.00 98.31 95 THR A CA 1
ATOM 736 C C . THR A 1 95 ? -1.616 -6.427 -13.099 1.00 98.31 95 THR A C 1
ATOM 738 O O . THR A 1 95 ? -1.462 -7.310 -13.943 1.00 98.31 95 THR A O 1
ATOM 741 N N . VAL A 1 96 ? -0.874 -6.367 -11.989 1.00 97.44 96 VAL A N 1
ATOM 742 C CA . VAL A 1 96 ? 0.154 -7.368 -11.651 1.00 97.44 96 VAL A CA 1
ATOM 743 C C . VAL A 1 96 ? -0.387 -8.528 -10.808 1.00 97.44 96 VAL A C 1
ATOM 745 O O . VAL A 1 96 ? 0.383 -9.408 -10.434 1.00 97.44 96 VAL A O 1
ATOM 748 N N . GLY A 1 97 ? -1.693 -8.550 -10.521 1.00 97.56 97 GLY A N 1
ATOM 749 C CA . GLY A 1 97 ? -2.339 -9.590 -9.720 1.00 97.56 97 GLY A CA 1
ATOM 750 C C . GLY A 1 97 ? -2.075 -9.490 -8.215 1.00 97.56 97 GLY A C 1
ATOM 751 O O . GLY A 1 97 ? -2.237 -10.483 -7.512 1.00 97.56 97 GLY A O 1
ATOM 752 N N . ALA A 1 98 ? -1.655 -8.324 -7.718 1.00 97.88 98 ALA A N 1
ATOM 753 C CA . ALA A 1 98 ? -1.478 -8.079 -6.290 1.00 97.88 98 ALA A CA 1
ATOM 754 C C . ALA A 1 98 ? -2.828 -7.764 -5.607 1.00 97.88 98 ALA A C 1
ATOM 756 O O . ALA A 1 98 ? -3.703 -7.157 -6.233 1.00 97.88 98 ALA A O 1
ATOM 757 N N . PRO A 1 99 ? -3.005 -8.124 -4.323 1.00 98.12 99 PRO A N 1
ATOM 758 C CA . PRO A 1 99 ? -4.242 -7.871 -3.591 1.00 98.12 99 PRO A CA 1
ATOM 759 C C . PRO A 1 99 ? -4.485 -6.368 -3.396 1.00 98.12 99 PRO A C 1
ATOM 761 O O . PRO A 1 99 ? -3.570 -5.594 -3.107 1.00 98.12 99 PRO A O 1
ATOM 764 N N . THR A 1 100 ? -5.746 -5.950 -3.511 1.00 98.56 100 THR A N 1
ATOM 765 C CA . THR A 1 100 ? -6.187 -4.556 -3.314 1.00 98.56 100 THR A CA 1
ATOM 766 C C . THR A 1 100 ? -7.352 -4.414 -2.334 1.00 98.56 100 THR A C 1
ATOM 768 O O . THR A 1 100 ? -7.860 -3.310 -2.101 1.00 98.56 100 THR A O 1
ATOM 771 N N . TH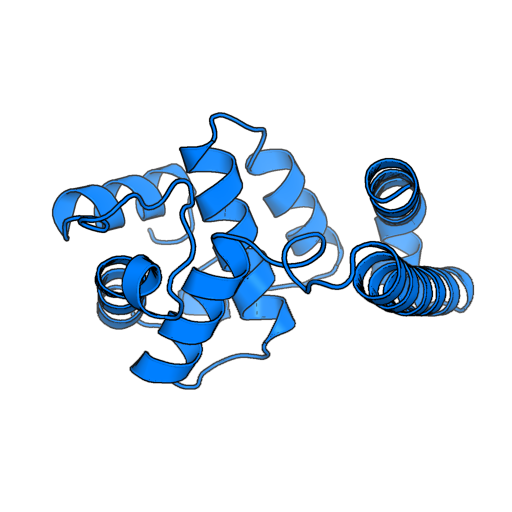R A 1 101 ? -7.766 -5.521 -1.726 1.00 98.62 101 THR A N 1
ATOM 772 C CA . THR A 1 101 ? -8.788 -5.596 -0.683 1.00 98.62 101 THR A CA 1
ATOM 773 C C . THR A 1 101 ? -8.259 -6.310 0.558 1.00 98.62 101 THR A C 1
ATOM 775 O O . THR A 1 101 ? -7.250 -7.014 0.511 1.00 98.62 101 THR A O 1
ATOM 778 N N . ALA A 1 102 ? -8.940 -6.118 1.689 1.00 97.94 102 ALA A N 1
ATOM 779 C CA . ALA A 1 102 ? -8.616 -6.821 2.927 1.00 97.94 102 ALA A CA 1
ATOM 780 C C . ALA A 1 102 ? -8.781 -8.342 2.767 1.00 97.94 102 ALA A C 1
ATOM 782 O O . ALA A 1 102 ? -7.895 -9.094 3.169 1.00 97.94 102 ALA A O 1
ATOM 783 N N . ASP A 1 103 ? -9.864 -8.775 2.115 1.00 97.88 103 ASP A N 1
ATOM 784 C CA . ASP A 1 103 ? -10.191 -10.191 1.930 1.00 97.88 103 ASP A CA 1
ATOM 785 C C . ASP A 1 103 ? -9.161 -10.914 1.049 1.00 97.88 103 ASP A C 1
ATOM 787 O O . ASP A 1 103 ? -8.737 -12.016 1.393 1.00 97.88 103 ASP A O 1
ATOM 791 N N . GLU A 1 104 ? -8.693 -10.289 -0.041 1.00 97.88 104 GLU A N 1
ATOM 792 C CA . GLU A 1 104 ? -7.625 -10.851 -0.889 1.00 97.88 104 GLU A CA 1
ATOM 793 C C . GLU A 1 104 ? -6.304 -11.029 -0.122 1.00 97.88 104 GLU A C 1
ATOM 795 O O . GLU A 1 104 ? -5.552 -11.957 -0.405 1.00 97.88 104 GLU A O 1
ATOM 800 N N . LEU A 1 105 ? -6.039 -10.174 0.874 1.00 96.50 105 LEU A N 1
ATOM 801 C CA . LEU A 1 105 ? -4.878 -10.277 1.766 1.00 96.50 105 LEU A CA 1
ATOM 802 C C . LEU A 1 105 ? -5.129 -11.218 2.969 1.0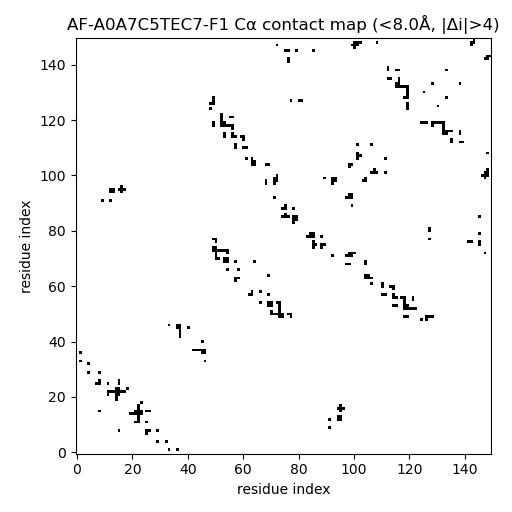0 96.50 105 LEU A C 1
ATOM 804 O O . LEU A 1 105 ? -4.242 -11.431 3.798 1.00 96.50 105 LEU A O 1
ATOM 808 N N . GLY A 1 106 ? -6.338 -11.776 3.098 1.00 96.75 106 GLY A N 1
ATOM 809 C CA . GLY A 1 106 ? -6.748 -12.647 4.204 1.00 96.75 106 GLY A CA 1
ATOM 810 C C . GLY A 1 106 ? -7.015 -11.923 5.531 1.00 96.75 106 GLY A C 1
ATOM 811 O O . GLY A 1 106 ? -7.057 -12.564 6.588 1.00 96.75 106 GLY A O 1
ATOM 812 N N . LEU A 1 107 ? -7.173 -10.599 5.504 1.00 97.25 107 LEU A N 1
ATOM 813 C CA . LEU A 1 107 ? -7.423 -9.774 6.684 1.00 97.25 107 LEU A CA 1
ATOM 814 C C . LEU A 1 107 ? -8.914 -9.617 6.956 1.00 97.25 107 LEU A C 1
ATOM 816 O O . LEU A 1 107 ? -9.690 -9.311 6.054 1.00 97.25 107 LEU A O 1
ATOM 820 N N . SER A 1 108 ? -9.302 -9.704 8.228 1.00 97.69 108 SER A N 1
ATOM 821 C CA . SER A 1 108 ? -10.608 -9.194 8.633 1.00 97.69 108 SER A CA 1
ATOM 822 C C . SER A 1 108 ? -10.617 -7.664 8.625 1.00 97.69 108 SER A C 1
ATOM 824 O O . SER A 1 108 ? -9.590 -6.989 8.781 1.00 97.69 108 SER A O 1
ATOM 826 N N . LYS A 1 109 ? -11.815 -7.090 8.502 1.00 97.44 109 LYS A N 1
ATOM 827 C CA . LYS A 1 109 ? -12.028 -5.648 8.648 1.00 97.44 109 LYS A CA 1
ATOM 828 C C . LYS A 1 109 ? -11.475 -5.138 9.984 1.00 97.44 109 LYS A C 1
ATOM 830 O O . LYS A 1 109 ? -10.865 -4.071 10.035 1.00 97.44 109 LYS A O 1
ATOM 835 N N . GLU A 1 110 ? -11.693 -5.884 11.061 1.00 98.12 110 GLU A N 1
ATOM 836 C CA . GLU A 1 110 ? -11.281 -5.525 12.417 1.00 98.12 110 GLU A CA 1
ATOM 837 C C . GLU A 1 110 ? -9.754 -5.523 12.560 1.00 98.12 110 GLU A C 1
ATOM 839 O O . GLU A 1 110 ? -9.205 -4.588 13.148 1.00 98.12 110 GLU A O 1
ATOM 844 N N . GLU A 1 111 ? -9.067 -6.516 11.981 1.00 98.25 111 GLU A N 1
ATOM 845 C CA . GLU A 1 111 ? -7.600 -6.588 11.937 1.00 98.25 111 GLU A CA 1
ATOM 846 C C . GLU A 1 111 ? -7.020 -5.367 11.212 1.00 98.25 111 GLU A C 1
ATOM 848 O O . GLU A 1 111 ? -6.150 -4.674 11.748 1.00 98.25 111 GLU A O 1
ATOM 853 N N . LEU A 1 112 ? -7.546 -5.039 10.028 1.00 98.00 112 LEU A N 1
ATOM 854 C CA . LEU A 1 112 ? -7.044 -3.914 9.239 1.00 98.00 112 LEU A CA 1
ATOM 855 C C . LEU A 1 112 ? -7.322 -2.562 9.907 1.00 98.00 112 LEU A C 1
ATOM 857 O O . LEU A 1 112 ? -6.449 -1.693 9.948 1.00 98.00 112 LEU A O 1
ATOM 861 N N . ILE A 1 113 ? -8.515 -2.373 10.481 1.00 98.19 113 ILE A N 1
ATOM 862 C CA . ILE A 1 113 ? -8.816 -1.166 11.258 1.00 98.19 113 ILE A CA 1
ATOM 863 C C . ILE A 1 113 ? -7.842 -1.050 12.429 1.00 98.19 113 ILE A C 1
ATOM 865 O O . ILE A 1 113 ? -7.275 0.025 12.630 1.00 98.19 113 ILE A O 1
ATOM 869 N N . LYS A 1 114 ? -7.609 -2.136 13.177 1.00 98.25 114 LYS A N 1
ATOM 870 C CA . LYS A 1 114 ? -6.682 -2.131 14.311 1.00 98.25 114 LYS A CA 1
ATOM 871 C C . LYS A 1 114 ? -5.265 -1.757 13.879 1.00 98.25 114 LYS A C 1
ATOM 873 O O . LYS A 1 114 ? -4.649 -0.921 14.544 1.00 98.25 114 LYS A O 1
ATOM 878 N N . ALA A 1 115 ? -4.784 -2.304 12.762 1.00 98.12 115 ALA A N 1
ATOM 879 C CA . ALA A 1 115 ? -3.491 -1.950 12.183 1.00 98.12 115 ALA A CA 1
ATOM 880 C C . ALA A 1 115 ? -3.406 -0.443 11.875 1.00 98.12 115 ALA A C 1
ATOM 882 O O . ALA A 1 115 ? -2.462 0.228 12.293 1.00 98.12 115 ALA A O 1
ATOM 883 N N . LEU A 1 116 ? -4.436 0.138 11.251 1.00 97.94 116 LEU A N 1
ATOM 884 C CA . LEU A 1 116 ? -4.476 1.575 10.948 1.00 97.94 116 LEU A CA 1
ATOM 885 C C . LEU A 1 116 ? -4.477 2.478 12.189 1.00 97.94 116 LEU A C 1
ATOM 887 O O . LEU A 1 116 ? -3.943 3.590 12.135 1.00 97.94 116 LEU A O 1
ATOM 891 N N . GLN A 1 117 ? -5.047 2.029 13.311 1.00 97.75 117 GLN A N 1
ATOM 892 C CA . GLN A 1 117 ? -5.003 2.802 14.556 1.00 97.75 117 GLN A CA 1
ATOM 893 C C . GLN A 1 117 ? -3.575 2.924 15.097 1.00 97.75 117 GLN A C 1
ATOM 895 O O . GLN A 1 117 ? -3.213 3.979 15.614 1.00 97.75 117 GLN A O 1
ATOM 900 N N . ILE A 1 118 ? -2.765 1.869 14.968 1.00 97.75 118 ILE A N 1
ATOM 901 C CA . ILE A 1 118 ? -1.426 1.794 15.572 1.00 97.75 118 ILE A CA 1
ATOM 902 C C . ILE A 1 118 ? -0.285 2.089 14.593 1.00 97.75 118 ILE A C 1
ATOM 904 O O . ILE A 1 118 ? 0.839 2.290 15.037 1.00 97.75 118 ILE A O 1
ATOM 908 N N . ALA A 1 119 ? -0.547 2.163 13.284 1.00 98.25 119 ALA A N 1
ATOM 909 C CA . ALA A 1 119 ? 0.481 2.335 12.252 1.00 98.25 119 ALA A CA 1
ATOM 910 C C . ALA A 1 119 ? 1.448 3.502 12.527 1.00 98.25 119 ALA A C 1
ATOM 912 O O . ALA A 1 119 ? 2.661 3.342 12.432 1.00 98.25 119 ALA A O 1
ATOM 913 N N . HIS A 1 120 ? 0.943 4.654 12.978 1.00 97.75 120 HIS A N 1
ATOM 914 C CA . HIS A 1 120 ? 1.770 5.817 13.334 1.00 97.75 120 HIS A CA 1
ATOM 915 C C . HIS A 1 120 ? 2.810 5.561 14.448 1.00 97.75 120 HIS A C 1
ATOM 917 O O . HIS A 1 120 ? 3.731 6.353 14.608 1.00 97.75 120 HIS A O 1
ATOM 923 N N . GLN A 1 121 ? 2.675 4.472 15.209 1.00 97.31 121 GLN A N 1
ATOM 924 C CA . GLN A 1 121 ? 3.549 4.107 16.329 1.00 97.31 121 GLN A CA 1
ATOM 925 C C . GLN A 1 121 ? 4.632 3.101 15.929 1.00 97.31 121 GLN A C 1
ATOM 927 O O . GLN A 1 121 ? 5.528 2.831 16.723 1.00 97.31 121 GLN A O 1
ATOM 932 N N . MET A 1 122 ? 4.575 2.544 14.712 1.00 97.69 122 MET A N 1
ATOM 933 C CA . MET A 1 122 ? 5.510 1.496 14.281 1.00 97.69 122 MET A CA 1
ATOM 934 C C . MET A 1 122 ? 6.952 2.004 14.187 1.00 97.69 122 MET A C 1
ATOM 936 O O . MET A 1 122 ? 7.894 1.247 14.412 1.00 97.69 122 MET A O 1
ATOM 940 N N . ARG A 1 123 ? 7.142 3.296 13.888 1.00 95.62 123 ARG A N 1
ATOM 941 C CA . ARG A 1 123 ? 8.429 4.002 13.973 1.00 95.62 123 ARG A CA 1
ATOM 942 C C . ARG A 1 123 ? 8.199 5.455 14.363 1.00 95.62 123 ARG A C 1
ATOM 944 O O . ARG A 1 123 ? 7.152 6.016 14.060 1.00 95.62 123 ARG A O 1
ATOM 951 N N . ASN A 1 124 ? 9.212 6.090 14.954 1.00 94.69 124 ASN A N 1
ATOM 952 C CA . ASN A 1 124 ? 9.195 7.521 15.272 1.00 94.69 124 ASN A CA 1
ATOM 953 C C . ASN A 1 124 ? 9.386 8.385 14.008 1.00 94.69 124 ASN A C 1
ATOM 955 O O . ASN A 1 124 ? 10.404 9.056 13.836 1.00 94.69 124 ASN A O 1
ATOM 959 N N . TRP A 1 125 ? 8.434 8.300 13.077 1.00 95.25 125 TRP A N 1
ATOM 960 C CA . TRP A 1 125 ? 8.443 8.981 11.788 1.00 95.25 125 TRP A CA 1
ATOM 961 C C . TRP A 1 125 ? 7.197 9.846 11.634 1.00 95.25 125 TRP A C 1
ATOM 963 O O . TRP A 1 125 ? 6.075 9.348 11.685 1.00 95.25 125 TRP A O 1
ATOM 973 N N . TYR A 1 126 ? 7.385 11.130 11.332 1.00 95.06 126 TYR A N 1
ATOM 974 C CA . TYR A 1 126 ? 6.261 11.972 10.941 1.00 95.06 126 TYR A CA 1
ATOM 975 C C . TYR A 1 126 ? 5.786 11.599 9.526 1.00 95.06 126 TYR A C 1
ATOM 977 O O . TYR A 1 126 ? 6.574 11.565 8.572 1.00 95.06 126 TYR A O 1
ATOM 985 N N . THR A 1 127 ? 4.499 11.279 9.391 1.00 97.69 127 THR A N 1
ATOM 986 C CA . THR A 1 127 ? 3.851 10.887 8.129 1.00 97.69 127 THR A CA 1
ATOM 987 C C . THR A 1 127 ? 2.437 11.469 8.049 1.00 97.69 127 THR A C 1
ATOM 989 O O . THR A 1 127 ? 1.988 12.154 8.967 1.00 97.69 127 THR A O 1
ATOM 992 N N . ILE A 1 128 ? 1.699 11.163 6.976 1.00 97.06 128 ILE A N 1
ATOM 993 C CA . ILE A 1 128 ? 0.296 11.584 6.824 1.00 97.06 128 ILE A CA 1
ATOM 994 C C . ILE A 1 128 ? -0.641 11.005 7.901 1.00 97.06 128 ILE A C 1
ATOM 996 O O . ILE A 1 128 ? -1.740 11.512 8.100 1.00 97.06 128 ILE A O 1
ATOM 1000 N N . LEU A 1 129 ? -0.208 9.966 8.622 1.00 96.69 129 LEU A N 1
ATOM 1001 C CA . LEU A 1 129 ? -0.971 9.366 9.721 1.00 96.69 129 LEU A CA 1
ATOM 1002 C C . LEU A 1 129 ? -0.993 10.244 10.988 1.00 96.69 129 LEU A C 1
ATOM 1004 O O . LEU A 1 129 ? -1.783 9.979 11.895 1.00 96.69 129 LEU A O 1
ATOM 1008 N N . GLY A 1 130 ? -0.158 11.290 11.043 1.00 93.94 130 GLY A N 1
ATOM 1009 C CA . GLY A 1 130 ? -0.052 12.199 12.183 1.00 93.94 130 GLY A CA 1
ATOM 1010 C C . GLY A 1 130 ? 0.489 11.531 13.451 1.00 93.94 130 GLY A C 1
ATOM 1011 O O . GLY A 1 130 ? 1.079 10.456 13.410 1.00 93.94 130 GLY A O 1
ATOM 1012 N N . ASP A 1 131 ? 0.279 12.192 14.586 1.00 90.62 131 ASP A N 1
ATOM 1013 C CA . ASP A 1 131 ? 0.727 11.796 15.930 1.00 90.62 131 ASP A CA 1
ATOM 1014 C C . ASP A 1 131 ? -0.332 11.015 16.729 1.00 90.62 131 ASP A C 1
ATOM 1016 O O . ASP A 1 131 ? -0.016 10.399 17.742 1.00 90.62 131 ASP A O 1
ATOM 1020 N N . ARG A 1 132 ? -1.595 11.042 16.282 1.00 86.75 132 ARG A N 1
ATOM 1021 C CA . ARG A 1 132 ? -2.744 10.426 16.977 1.00 86.75 132 ARG A CA 1
ATOM 1022 C C . ARG A 1 132 ? -3.336 9.217 16.253 1.00 86.75 132 ARG A C 1
ATOM 1024 O O . ARG A 1 132 ? -4.270 8.602 16.766 1.00 86.75 132 ARG A O 1
ATOM 1031 N N . GLY A 1 133 ? -2.840 8.904 15.056 1.00 85.12 133 GLY A N 1
ATOM 1032 C CA . GLY A 1 133 ? -3.383 7.851 14.204 1.00 85.12 133 GLY A CA 1
ATOM 1033 C C . GLY A 1 133 ? -4.823 8.103 13.744 1.00 85.12 133 GLY A C 1
ATOM 1034 O O . GLY A 1 133 ? -5.373 9.206 13.839 1.00 85.12 133 GLY A O 1
ATOM 1035 N N . LEU A 1 134 ? -5.452 7.050 13.221 1.00 94.06 134 LEU A N 1
ATOM 1036 C CA . LEU A 1 134 ? -6.836 7.086 12.752 1.00 94.06 134 LEU A CA 1
ATOM 1037 C C . LEU A 1 134 ? -7.779 6.535 13.827 1.00 94.06 134 LEU A C 1
ATOM 1039 O O . LEU A 1 134 ? -7.528 5.492 14.424 1.00 94.06 134 LEU A O 1
ATOM 1043 N N . SER A 1 135 ? -8.908 7.211 14.056 1.00 96.00 135 SER A N 1
ATOM 1044 C CA . SER A 1 135 ? -9.997 6.628 14.846 1.00 96.00 135 SER A CA 1
ATOM 1045 C C . SER A 1 135 ? -10.685 5.511 14.057 1.00 96.00 135 SER A C 1
ATOM 1047 O O . SER A 1 135 ? -10.689 5.546 12.827 1.00 96.00 135 SER A O 1
ATOM 1049 N N . VAL A 1 136 ? -11.336 4.568 14.748 1.00 97.69 136 VAL A N 1
ATOM 1050 C CA . VAL A 1 136 ? -12.079 3.449 14.127 1.00 97.69 136 VAL A CA 1
ATOM 1051 C C . VAL A 1 136 ? -13.006 3.934 13.008 1.00 97.69 136 VAL A C 1
ATOM 1053 O O . VAL A 1 136 ? -12.920 3.461 11.881 1.00 97.69 136 VAL A O 1
ATOM 1056 N N . GLY A 1 137 ? -13.832 4.950 13.283 1.00 97.62 137 GLY A N 1
ATOM 1057 C CA . GLY A 1 137 ? -14.773 5.481 12.293 1.00 97.62 137 GLY A CA 1
ATOM 1058 C C . GLY A 1 137 ? -14.109 6.177 11.098 1.00 97.62 137 GLY A C 1
ATOM 1059 O O . GLY A 1 137 ? -14.657 6.147 9.997 1.00 97.62 137 GLY A O 1
ATOM 1060 N N . LYS A 1 138 ? -12.932 6.797 11.282 1.00 96.75 138 LYS A N 1
ATOM 1061 C CA . LYS A 1 138 ? -12.159 7.377 10.169 1.00 96.75 138 LYS A CA 1
ATOM 1062 C C . LYS A 1 138 ? -11.497 6.284 9.333 1.00 96.75 138 LYS A C 1
ATOM 1064 O O . LYS A 1 138 ? -11.557 6.367 8.111 1.00 96.75 138 LYS A O 1
ATOM 1069 N N . ALA A 1 139 ? -10.917 5.276 9.984 1.00 97.94 139 ALA A N 1
ATOM 1070 C CA . ALA A 1 139 ? -10.303 4.127 9.329 1.00 97.94 139 ALA A CA 1
ATOM 1071 C C . ALA A 1 139 ? -11.336 3.360 8.492 1.00 97.94 139 ALA A C 1
ATOM 1073 O O . ALA A 1 139 ? -11.142 3.194 7.294 1.00 97.94 139 ALA A O 1
ATOM 1074 N N . GLU A 1 140 ? -12.481 2.996 9.075 1.00 98.31 140 GLU A N 1
ATOM 1075 C CA . GLU A 1 140 ? -13.543 2.296 8.346 1.00 98.31 140 GLU A CA 1
ATOM 1076 C C . GLU A 1 140 ? -14.038 3.097 7.136 1.00 98.31 140 GLU A C 1
ATOM 1078 O O . GLU A 1 140 ? -14.158 2.564 6.034 1.00 98.31 140 GLU A O 1
ATOM 1083 N N . ARG A 1 141 ? -14.305 4.393 7.324 1.00 98.06 141 ARG A N 1
ATOM 1084 C CA . ARG A 1 141 ? -14.784 5.256 6.241 1.00 98.06 141 ARG A CA 1
ATOM 1085 C C . ARG A 1 141 ? -13.766 5.352 5.106 1.00 98.06 141 ARG A C 1
ATOM 1087 O O . ARG A 1 141 ? -14.150 5.272 3.944 1.00 98.06 141 ARG A O 1
ATOM 1094 N N . LEU 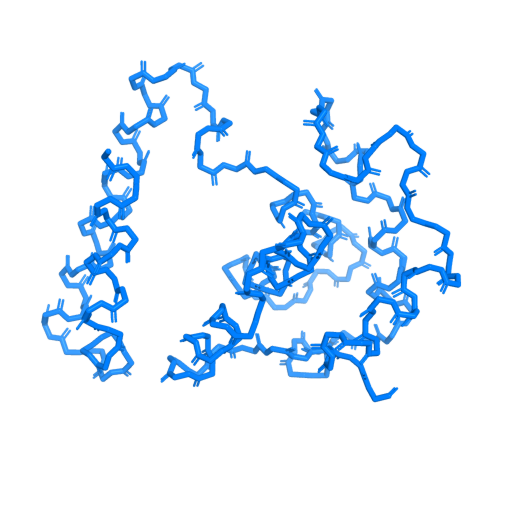A 1 142 ? -12.488 5.520 5.445 1.00 97.75 142 LEU A N 1
ATOM 1095 C CA . LEU A 1 142 ? -11.396 5.529 4.479 1.00 97.75 142 LEU A CA 1
ATOM 1096 C C . LEU A 1 142 ? -11.357 4.222 3.681 1.00 97.75 142 LEU A C 1
ATOM 1098 O O . LEU A 1 142 ? -11.363 4.279 2.456 1.00 97.75 142 LEU A O 1
ATOM 1102 N N . LEU A 1 143 ? -11.384 3.074 4.362 1.00 98.38 143 LEU A N 1
ATOM 1103 C CA . LEU A 1 143 ? -11.286 1.760 3.725 1.00 98.38 143 LEU A CA 1
ATOM 1104 C C . LEU A 1 143 ? -12.455 1.494 2.763 1.00 98.38 143 LEU A C 1
ATOM 1106 O O . LEU A 1 143 ? -12.250 0.903 1.704 1.00 98.38 143 LEU A O 1
ATOM 1110 N N . ARG A 1 144 ? -13.665 1.971 3.090 1.00 98.38 144 ARG A N 1
ATOM 1111 C CA . ARG A 1 144 ? -14.823 1.918 2.180 1.00 98.38 144 ARG A CA 1
ATOM 1112 C C . ARG A 1 144 ? -14.639 2.828 0.965 1.00 98.38 144 ARG A C 1
ATOM 1114 O O . ARG A 1 144 ? -14.885 2.405 -0.161 1.00 98.38 144 ARG A O 1
ATOM 1121 N N . TYR A 1 145 ? -14.178 4.069 1.157 1.00 97.88 145 TYR A N 1
ATOM 1122 C CA . TYR A 1 145 ? -13.949 5.000 0.041 1.00 97.88 145 TYR A CA 1
ATOM 1123 C C . TYR A 1 145 ? -12.882 4.505 -0.938 1.00 97.88 145 TYR A C 1
ATOM 1125 O O . TYR A 1 145 ? -13.030 4.698 -2.147 1.00 97.88 145 TYR A O 1
ATOM 1133 N N . THR A 1 146 ? -11.834 3.855 -0.432 1.00 97.88 146 THR A N 1
ATOM 1134 C CA . THR A 1 146 ? -10.766 3.266 -1.249 1.00 97.88 146 THR A CA 1
ATOM 1135 C C . THR A 1 146 ? -11.097 1.866 -1.768 1.00 97.88 146 THR A C 1
ATOM 1137 O O . THR A 1 146 ? -10.260 1.262 -2.438 1.00 97.88 146 THR A O 1
ATOM 1140 N N . LYS A 1 147 ? -12.311 1.355 -1.506 1.00 98.25 147 LYS A N 1
ATOM 1141 C CA . LYS A 1 147 ? -12.776 0.011 -1.892 1.00 98.25 147 LYS A CA 1
ATOM 1142 C C . LYS A 1 147 ? -11.873 -1.122 -1.383 1.00 98.25 147 LYS A C 1
ATOM 1144 O O . LYS A 1 147 ? -11.709 -2.138 -2.051 1.00 98.25 147 LYS A O 1
ATOM 1149 N N . ILE A 1 148 ? -11.222 -0.931 -0.239 1.00 98.38 148 ILE A N 1
ATOM 1150 C CA . ILE A 1 148 ? -10.404 -1.972 0.400 1.00 98.38 148 ILE A CA 1
ATOM 1151 C C . ILE A 1 148 ? -11.289 -2.930 1.204 1.00 98.38 148 ILE A C 1
ATOM 1153 O O . ILE A 1 148 ? -10.989 -4.116 1.297 1.00 98.38 148 ILE A O 1
ATOM 1157 N N . ILE A 1 149 ? -12.395 -2.418 1.746 1.00 97.81 149 ILE A N 1
ATOM 1158 C CA . ILE A 1 149 ? -13.475 -3.211 2.343 1.00 97.81 149 ILE A CA 1
ATOM 1159 C C . ILE A 1 149 ? -14.802 -2.846 1.668 1.00 97.81 149 ILE A C 1
ATOM 1161 O O . ILE A 1 149 ? -14.955 -1.715 1.190 1.00 97.81 149 ILE A O 1
ATOM 1165 N N . GLY A 1 150 ? -15.745 -3.793 1.652 1.00 89.94 150 GLY A N 1
ATOM 1166 C CA . GLY A 1 150 ? -17.135 -3.564 1.236 1.00 89.94 150 GLY A CA 1
ATOM 1167 C C . GLY A 1 150 ? -17.895 -2.691 2.218 1.00 89.94 150 GLY A C 1
ATOM 1168 O O . GLY A 1 150 ? -17.661 -2.823 3.441 1.00 89.94 150 GLY A O 1
#

Radius of gyration: 15.3 Å; Cα contacts (8 Å, |Δi|>4): 199; chains: 1; bounding box: 40×26×36 Å

Mean predicted aligned error: 2.53 Å

Secondary structure (DSSP, 8-state):
-HHHHHHHHHHTHHHHHTT-HHHHHHHHHHHHHHHHHHHHH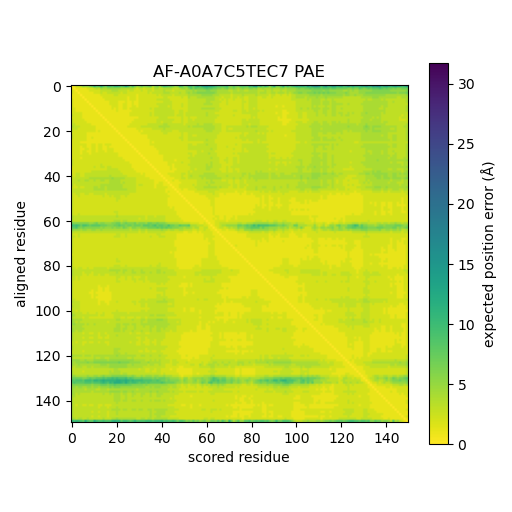TSGGGT-SHHHHHHHHHHHHT--S-HHHHHHHHHHHHHHHTTS-HHHHHHHHHHTT---STTTTT--HHHHHHHHHHGGGSSS---TTTTT---HHHHHHHHHHTTS--